Protein AF-0000000074028049 (afdb_homodimer)

Structure (mmCIF, N/CA/C/O backbone):
data_AF-0000000074028049-model_v1
#
loop_
_entity.id
_entity.type
_entity.pdbx_description
1 polymer 'DUF6429 domain-containing protein'
#
loop_
_atom_site.group_PDB
_atom_site.id
_atom_site.type_symbol
_atom_site.label_atom_id
_atom_site.label_alt_id
_atom_site.label_comp_id
_atom_site.label_asym_id
_atom_site.label_entity_id
_atom_site.label_seq_id
_atom_site.pdbx_PDB_ins_code
_atom_site.Cartn_x
_atom_site.Cartn_y
_atom_site.Cartn_z
_atom_site.occupancy
_atom_site.B_iso_or_equiv
_atom_site.auth_seq_id
_atom_site.auth_comp_id
_atom_site.auth_asym_id
_atom_site.auth_atom_id
_atom_site.pdbx_PDB_model_num
ATOM 1 N N . MET A 1 1 ? 22.219 2.844 -6.789 1 58.31 1 MET A N 1
ATOM 2 C CA . MET A 1 1 ? 21.125 2.062 -7.352 1 58.31 1 MET A CA 1
ATOM 3 C C . MET A 1 1 ? 20.016 2.977 -7.871 1 58.31 1 MET A C 1
ATOM 5 O O . MET A 1 1 ? 19.734 4.016 -7.273 1 58.31 1 MET A O 1
ATOM 9 N N . ASP A 1 2 ? 19.578 2.832 -9.086 1 85.81 2 ASP A N 1
ATOM 10 C CA . ASP A 1 2 ? 18.672 3.764 -9.758 1 85.81 2 ASP A CA 1
ATOM 11 C C . ASP A 1 2 ? 17.328 3.83 -9.047 1 85.81 2 ASP A C 1
ATOM 13 O O . ASP A 1 2 ? 16.766 2.799 -8.664 1 85.81 2 ASP A O 1
ATOM 17 N N . LYS A 1 3 ? 17.031 4.887 -8.68 1 93.94 3 LYS A N 1
ATOM 18 C CA . LYS A 1 3 ? 15.766 5.102 -7.973 1 93.94 3 LYS A CA 1
ATOM 19 C C . LYS A 1 3 ? 14.578 4.637 -8.805 1 93.94 3 LYS A C 1
ATOM 21 O O . LYS A 1 3 ? 14.617 4.691 -10.039 1 93.94 3 LYS A O 1
ATOM 26 N N . THR A 1 4 ? 13.578 4.074 -8.172 1 97.94 4 THR A N 1
ATOM 27 C CA . THR A 1 4 ? 12.359 3.619 -8.82 1 97.94 4 THR A CA 1
ATOM 28 C C . THR A 1 4 ? 11.414 4.785 -9.07 1 97.94 4 THR A C 1
ATOM 30 O O . THR A 1 4 ? 11.18 5.609 -8.18 1 97.94 4 THR A O 1
ATOM 33 N N . ASN A 1 5 ? 10.906 4.906 -10.266 1 97.19 5 ASN A N 1
ATOM 34 C CA . ASN A 1 5 ? 9.953 5.984 -10.492 1 97.19 5 ASN A CA 1
ATOM 35 C C . ASN A 1 5 ? 8.641 5.73 -9.766 1 97.19 5 ASN A C 1
ATOM 37 O O . ASN A 1 5 ? 8.289 4.586 -9.477 1 97.19 5 ASN A O 1
ATOM 41 N N . PRO A 1 6 ? 7.855 6.75 -9.57 1 97.12 6 PRO A N 1
ATOM 42 C CA . PRO A 1 6 ? 6.672 6.648 -8.711 1 97.12 6 PRO A CA 1
ATOM 43 C C . PRO A 1 6 ? 5.605 5.719 -9.281 1 97.12 6 PRO A C 1
ATOM 45 O O . PRO A 1 6 ? 4.969 4.965 -8.539 1 97.12 6 PRO A O 1
ATOM 48 N N . GLU A 1 7 ? 5.406 5.781 -10.594 1 95.56 7 GLU A N 1
ATOM 49 C CA . GLU A 1 7 ? 4.387 4.926 -11.195 1 95.56 7 GLU A CA 1
ATOM 50 C C . GLU A 1 7 ? 4.703 3.449 -10.969 1 95.56 7 GLU A C 1
ATOM 52 O O . GLU A 1 7 ? 3.832 2.676 -10.578 1 95.56 7 GLU A O 1
ATOM 57 N N . LYS A 1 8 ? 5.852 3.123 -11.281 1 96.81 8 LYS A N 1
ATOM 58 C CA . LYS A 1 8 ? 6.301 1.751 -11.062 1 96.81 8 LYS A CA 1
ATOM 59 C C . LYS A 1 8 ? 6.273 1.394 -9.578 1 96.81 8 LYS A C 1
ATOM 61 O O . LYS A 1 8 ? 5.879 0.286 -9.211 1 96.81 8 LYS A O 1
ATOM 66 N N . ALA A 1 9 ? 6.684 2.314 -8.75 1 97.69 9 ALA A N 1
ATOM 67 C CA . ALA A 1 9 ? 6.711 2.076 -7.309 1 97.69 9 ALA A CA 1
ATOM 68 C C . ALA A 1 9 ? 5.312 1.78 -6.777 1 97.69 9 ALA A C 1
ATOM 70 O O . ALA A 1 9 ? 5.133 0.889 -5.941 1 97.69 9 ALA A O 1
ATOM 71 N N . ILE A 1 10 ? 4.359 2.504 -7.25 1 96.88 10 ILE A N 1
ATOM 72 C CA . ILE A 1 10 ? 2.992 2.322 -6.77 1 96.88 10 ILE A CA 1
ATOM 73 C C . ILE A 1 10 ? 2.537 0.89 -7.039 1 96.88 10 ILE A C 1
ATOM 75 O O . ILE A 1 10 ? 1.981 0.232 -6.156 1 96.88 10 ILE A O 1
ATOM 79 N N . LYS A 1 11 ? 2.824 0.387 -8.211 1 97 11 LYS A N 1
ATOM 80 C CA . LYS A 1 11 ? 2.445 -0.979 -8.555 1 97 11 LYS A CA 1
ATOM 81 C C . LYS A 1 11 ? 3.205 -1.994 -7.711 1 97 11 LYS A C 1
ATOM 83 O O . LYS A 1 11 ? 2.611 -2.924 -7.16 1 97 11 LYS A O 1
ATOM 88 N N . GLU A 1 12 ? 4.477 -1.774 -7.562 1 97.94 12 GLU A N 1
ATOM 89 C CA . GLU A 1 12 ? 5.32 -2.705 -6.82 1 97.94 12 GLU A CA 1
ATOM 90 C C . GLU A 1 12 ? 4.953 -2.717 -5.34 1 97.94 12 GLU A C 1
ATOM 92 O O . GLU A 1 12 ? 4.844 -3.783 -4.73 1 97.94 12 GLU A O 1
ATOM 97 N N . LEU A 1 13 ? 4.75 -1.56 -4.773 1 97.38 13 LEU A N 1
ATOM 98 C CA . LEU A 1 13 ? 4.391 -1.475 -3.361 1 97.38 13 LEU A CA 1
ATOM 99 C C . LEU A 1 13 ? 3.012 -2.074 -3.113 1 97.38 13 LEU A C 1
ATOM 101 O O . LEU A 1 13 ? 2.766 -2.66 -2.057 1 97.38 13 LEU A O 1
ATOM 105 N N . THR A 1 14 ? 2.109 -1.881 -4.074 1 96.62 14 THR A N 1
ATOM 106 C CA . THR A 1 14 ? 0.764 -2.426 -3.936 1 96.62 14 THR A CA 1
ATOM 107 C C . THR A 1 14 ? 0.806 -3.945 -3.799 1 96.62 14 THR A C 1
ATOM 109 O O . THR A 1 14 ? 0.271 -4.504 -2.838 1 96.62 14 THR A O 1
ATOM 112 N N . ILE A 1 15 ? 1.471 -4.629 -4.711 1 97.5 15 ILE A N 1
ATOM 113 C CA . ILE A 1 15 ? 1.474 -6.086 -4.637 1 97.5 15 ILE A CA 1
ATOM 114 C C . ILE A 1 15 ? 2.303 -6.539 -3.436 1 97.5 15 ILE A C 1
ATOM 116 O O . ILE A 1 15 ? 1.98 -7.543 -2.795 1 97.5 15 ILE A O 1
ATOM 120 N N . LEU A 1 16 ? 3.316 -5.785 -3.111 1 97.75 16 LEU A N 1
ATOM 121 C CA . LEU A 1 16 ? 4.125 -6.113 -1.942 1 97.75 16 LEU A CA 1
ATOM 122 C C . LEU A 1 16 ? 3.293 -6.031 -0.667 1 97.75 16 LEU A C 1
ATOM 124 O O . LEU A 1 16 ? 3.367 -6.922 0.184 1 97.75 16 LEU A O 1
ATOM 128 N N . LEU A 1 17 ? 2.566 -4.984 -0.541 1 95.88 17 LEU A N 1
ATOM 129 C CA . LEU A 1 17 ? 1.699 -4.82 0.62 1 95.88 17 LEU A CA 1
ATOM 130 C C . LEU A 1 17 ? 0.633 -5.91 0.661 1 95.88 17 LEU A C 1
ATOM 132 O O . LEU A 1 17 ? 0.322 -6.441 1.729 1 95.88 17 LEU A O 1
ATOM 136 N N . MET A 1 18 ? 0.062 -6.254 -0.44 1 95.62 18 MET A N 1
ATOM 137 C CA . MET A 1 18 ? -0.896 -7.355 -0.511 1 95.62 18 MET A CA 1
ATOM 138 C C . MET A 1 18 ? -0.269 -8.656 -0.019 1 95.62 18 MET A C 1
ATOM 140 O O . MET A 1 18 ? -0.891 -9.398 0.739 1 95.62 18 MET A O 1
ATOM 144 N N . TYR A 1 19 ? 0.92 -8.852 -0.448 1 97.25 19 TYR A N 1
ATOM 145 C CA . TYR A 1 19 ? 1.646 -10.047 -0.034 1 97.25 19 TYR A CA 1
ATOM 146 C C . TYR A 1 19 ? 1.846 -10.07 1.477 1 97.25 19 TYR A C 1
ATOM 148 O O . TYR A 1 19 ? 1.563 -11.078 2.133 1 97.25 19 TYR A O 1
ATOM 156 N N . LEU A 1 20 ? 2.291 -9.008 2.041 1 96.44 20 LEU A N 1
ATOM 157 C CA . LEU A 1 20 ? 2.648 -8.922 3.453 1 96.44 20 LEU A CA 1
ATOM 158 C C . LEU A 1 20 ? 1.409 -9.031 4.332 1 96.44 20 LEU A C 1
ATOM 160 O O . LEU A 1 20 ? 1.496 -9.469 5.484 1 96.44 20 LEU A O 1
ATOM 164 N N . THR A 1 21 ? 0.245 -8.648 3.824 1 94.75 21 THR A N 1
ATOM 165 C CA . THR A 1 21 ? -0.968 -8.633 4.633 1 94.75 21 THR A CA 1
ATOM 166 C C . THR A 1 21 ? -1.93 -9.734 4.199 1 94.75 21 THR A C 1
ATOM 168 O O . THR A 1 21 ? -3.084 -9.766 4.629 1 94.75 21 THR A O 1
ATOM 171 N N . ARG A 1 22 ? -1.497 -10.594 3.408 1 94 22 ARG A N 1
ATOM 172 C CA . ARG A 1 22 ? -2.357 -11.625 2.836 1 94 22 ARG A CA 1
ATOM 173 C C . ARG A 1 22 ? -2.873 -12.57 3.918 1 94 22 ARG A C 1
ATOM 175 O O . ARG A 1 22 ? -2.26 -12.703 4.98 1 94 22 ARG A O 1
ATOM 182 N N . PHE A 1 23 ? -3.992 -13.195 3.596 1 92.25 23 PHE A N 1
ATOM 183 C CA . PHE A 1 23 ? -4.578 -14.227 4.441 1 92.25 23 PHE A CA 1
ATOM 184 C C . PHE A 1 23 ? -4.973 -15.445 3.615 1 92.25 23 PHE A C 1
ATOM 186 O O . PHE A 1 23 ? -5.074 -15.359 2.389 1 92.25 23 PHE A O 1
ATOM 193 N N . ASN A 1 24 ? -5.086 -16.578 4.234 1 93 24 ASN A N 1
ATOM 194 C CA . ASN A 1 24 ? -5.426 -17.812 3.527 1 93 24 ASN A CA 1
ATOM 195 C C . ASN A 1 24 ? -6.926 -18.094 3.578 1 93 24 ASN A C 1
ATOM 197 O O . ASN A 1 24 ? -7.57 -17.859 4.605 1 93 24 ASN A O 1
ATOM 201 N N . GLU A 1 25 ? -7.414 -18.344 2.443 1 90.56 25 GLU A N 1
ATOM 202 C CA . GLU A 1 25 ? -8.805 -18.781 2.393 1 90.56 25 GLU A CA 1
ATOM 203 C C . GLU A 1 25 ? -8.93 -20.141 1.707 1 90.56 25 GLU A C 1
ATOM 205 O O . GLU A 1 25 ? -8.383 -20.344 0.62 1 90.56 25 GLU A O 1
ATOM 210 N N . GLY A 1 26 ? -9.469 -21.031 2.398 1 86.44 26 GLY A N 1
ATOM 211 C CA . GLY A 1 26 ? -9.688 -22.359 1.84 1 86.44 26 GLY A CA 1
ATOM 212 C C . GLY A 1 26 ? -10.891 -22.422 0.914 1 86.44 26 GLY A C 1
ATOM 213 O O . GLY A 1 26 ? -11.883 -21.734 1.13 1 86.44 26 GLY A O 1
ATOM 214 N N . ASP A 1 27 ? -10.641 -23.203 -0.103 1 76.12 27 ASP A N 1
ATOM 215 C CA . ASP A 1 27 ? -11.836 -23.453 -0.911 1 76.12 27 ASP A CA 1
ATOM 216 C C . ASP A 1 27 ? -12.492 -24.766 -0.523 1 76.12 27 ASP A C 1
ATOM 218 O O . ASP A 1 27 ? -12.117 -25.391 0.47 1 76.12 27 ASP A O 1
ATOM 222 N N . ARG A 1 28 ? -13.648 -25.016 -1.091 1 79.81 28 ARG A N 1
ATOM 223 C CA . ARG A 1 28 ? -14.469 -26.172 -0.761 1 79.81 28 ARG A CA 1
ATOM 224 C C . ARG A 1 28 ? -13.703 -27.469 -1.014 1 79.81 28 ARG A C 1
ATOM 226 O O . ARG A 1 28 ? -14.086 -28.531 -0.507 1 79.81 28 ARG A O 1
ATOM 233 N N . PHE A 1 29 ? -12.641 -27.438 -1.828 1 87.12 29 PHE A N 1
ATOM 234 C CA . PHE A 1 29 ? -11.898 -28.625 -2.197 1 87.12 29 PHE A CA 1
ATOM 235 C C . PHE A 1 29 ? -10.625 -28.75 -1.366 1 87.12 29 PHE A C 1
ATOM 237 O O . PHE A 1 29 ? -9.789 -29.609 -1.627 1 87.12 29 PHE A O 1
ATOM 244 N N . GLY A 1 30 ? -10.445 -27.828 -0.381 1 84.5 30 GLY A N 1
ATOM 245 C CA . GLY A 1 30 ? -9.297 -27.906 0.508 1 84.5 30 GLY A CA 1
ATOM 246 C C . GLY A 1 30 ? -8.086 -27.156 -0.009 1 84.5 30 GLY A C 1
ATOM 247 O O . GLY A 1 30 ? -6.988 -27.281 0.536 1 84.5 30 GLY A O 1
ATOM 248 N N . LEU A 1 31 ? -8.344 -26.562 -1.197 1 86 31 LEU A N 1
ATOM 249 C CA . LEU A 1 31 ? -7.246 -25.75 -1.708 1 86 31 LEU A CA 1
ATOM 250 C C . LEU A 1 31 ? -7.203 -24.406 -1.003 1 86 31 LEU A C 1
ATOM 252 O O . LEU A 1 31 ? -8.242 -23.797 -0.729 1 86 31 LEU A O 1
ATOM 256 N N . SER A 1 32 ? -5.945 -24.047 -0.551 1 91.06 32 SER A N 1
ATOM 257 C CA . SER A 1 32 ? -5.766 -22.766 0.119 1 91.06 32 SER A CA 1
ATOM 258 C C . SER A 1 32 ? -5.258 -21.703 -0.849 1 91.06 32 SER A C 1
ATOM 260 O O . SER A 1 32 ? -4.312 -21.938 -1.6 1 91.06 32 SER A O 1
ATOM 262 N N . LEU A 1 33 ? -5.926 -20.609 -0.951 1 93.44 33 LEU A N 1
ATOM 263 C CA . LEU A 1 33 ? -5.543 -19.484 -1.793 1 93.44 33 LEU A CA 1
ATOM 264 C C . LEU A 1 33 ? -4.977 -18.344 -0.951 1 93.44 33 LEU A C 1
ATOM 266 O O . LEU A 1 33 ? -5.434 -18.109 0.17 1 93.44 33 LEU A O 1
ATOM 270 N N . ASP A 1 34 ? -3.943 -17.656 -1.486 1 95.56 34 ASP A N 1
ATOM 271 C CA . ASP A 1 34 ? -3.451 -16.422 -0.891 1 95.56 34 ASP A CA 1
ATOM 272 C C . ASP A 1 34 ? -4.328 -15.234 -1.284 1 95.56 34 ASP A C 1
ATOM 274 O O . ASP A 1 34 ? -4.344 -14.828 -2.447 1 95.56 34 ASP A O 1
ATOM 278 N N . MET A 1 35 ? -5.02 -14.727 -0.24 1 93.44 35 MET A N 1
ATOM 279 C CA . MET A 1 35 ? -5.969 -13.648 -0.491 1 93.44 35 MET A CA 1
ATOM 280 C C . MET A 1 35 ? -5.465 -12.336 0.093 1 93.44 35 MET A C 1
ATOM 282 O O . MET A 1 35 ? -4.676 -12.328 1.042 1 93.44 35 MET A O 1
ATOM 286 N N . ALA A 1 36 ? -5.855 -11.266 -0.496 1 92.75 36 ALA A N 1
ATOM 287 C CA . ALA A 1 36 ? -5.609 -9.922 0.024 1 92.75 36 ALA A CA 1
ATOM 288 C C . ALA A 1 36 ? -6.824 -9.023 -0.175 1 92.75 36 ALA A C 1
ATOM 290 O O . ALA A 1 36 ? -7.625 -9.242 -1.088 1 92.75 36 ALA A O 1
ATOM 291 N N . TRP A 1 37 ? -7.07 -8.086 0.642 1 86 37 TRP A N 1
ATOM 292 C CA . TRP A 1 37 ? -8.148 -7.121 0.495 1 86 37 TRP A CA 1
ATOM 293 C C . TRP A 1 37 ? -7.879 -6.172 -0.67 1 86 37 TRP A C 1
ATOM 295 O O . TRP A 1 37 ? -6.723 -5.867 -0.974 1 86 37 TRP A O 1
ATOM 305 N N . LYS A 1 38 ? -9.156 -5.836 -1.329 1 82.5 38 LYS A N 1
ATOM 306 C CA . LYS A 1 38 ? -9.086 -4.789 -2.346 1 82.5 38 LYS A CA 1
ATOM 307 C C . LYS A 1 38 ? -9.109 -3.402 -1.708 1 82.5 38 LYS A C 1
ATOM 309 O O . LYS A 1 38 ? -10.07 -3.047 -1.02 1 82.5 38 LYS A O 1
ATOM 314 N N . GLY A 1 39 ? -8.023 -2.752 -1.217 1 75.25 39 GLY A N 1
ATOM 315 C CA . GLY A 1 39 ? -7.953 -1.415 -0.648 1 75.25 39 GLY A CA 1
ATOM 316 C C . GLY A 1 39 ? -7.031 -0.488 -1.415 1 75.25 39 GLY A C 1
ATOM 317 O O . GLY A 1 39 ? -6.691 0.596 -0.934 1 75.25 39 GLY A O 1
ATOM 318 N N . TYR A 1 40 ? -6.848 -0.827 -2.684 1 80.38 40 TYR A N 1
ATOM 319 C CA . TYR A 1 40 ? -5.832 -0.079 -3.42 1 80.38 40 TYR A CA 1
ATOM 320 C C . TYR A 1 40 ? -6.434 0.593 -4.648 1 80.38 40 TYR A C 1
ATOM 322 O O . TYR A 1 40 ? -7.645 0.513 -4.879 1 80.38 40 TYR A O 1
ATOM 330 N N . ASP A 1 41 ? -5.629 1.303 -5.297 1 81.75 41 ASP A N 1
ATOM 331 C CA . ASP A 1 41 ? -6.016 1.975 -6.535 1 81.75 41 ASP A CA 1
ATOM 332 C C . ASP A 1 41 ? -6.551 0.976 -7.559 1 81.75 41 ASP A C 1
ATOM 334 O O . ASP A 1 41 ? -5.902 -0.034 -7.844 1 81.75 41 ASP A O 1
ATOM 338 N N . PHE A 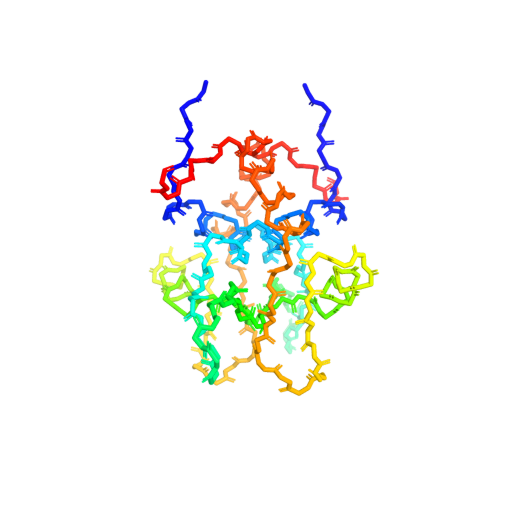1 42 ? -7.746 1.315 -8.078 1 84.38 42 PHE A N 1
ATOM 339 C CA . PHE A 1 42 ? -8.43 0.4 -8.992 1 84.38 42 PHE A CA 1
ATOM 340 C C . PHE A 1 42 ? -7.621 0.211 -10.273 1 84.38 42 PHE A C 1
ATOM 342 O O . PHE A 1 42 ? -7.582 -0.888 -10.828 1 84.38 42 PHE A O 1
ATOM 349 N N . ASP A 1 43 ? -7.008 1.246 -10.75 1 90.38 43 ASP A N 1
ATOM 350 C CA . ASP A 1 43 ? -6.207 1.134 -11.969 1 90.38 43 ASP A CA 1
ATOM 351 C C . ASP A 1 43 ? -5.023 0.193 -11.758 1 90.38 43 ASP A C 1
ATOM 353 O O . ASP A 1 43 ? -4.668 -0.574 -12.656 1 90.38 43 ASP A O 1
ATOM 357 N N . ILE A 1 44 ? -4.473 0.217 -10.617 1 93.31 44 ILE A N 1
ATOM 358 C CA . ILE A 1 44 ? -3.336 -0.64 -10.305 1 93.31 44 ILE A CA 1
ATOM 359 C C . ILE A 1 44 ? -3.801 -2.09 -10.18 1 93.31 44 ILE A C 1
ATOM 361 O O . ILE A 1 44 ? -3.146 -3.002 -10.695 1 93.31 44 ILE A O 1
ATOM 365 N N . ILE A 1 45 ? -4.926 -2.33 -9.547 1 92.25 45 ILE A N 1
ATOM 366 C CA . ILE A 1 45 ? -5.484 -3.67 -9.391 1 92.25 45 ILE A CA 1
ATOM 367 C C . ILE A 1 45 ? -5.777 -4.27 -10.766 1 92.25 45 ILE A C 1
ATOM 369 O O . ILE A 1 45 ? -5.461 -5.434 -11.023 1 92.25 45 ILE A O 1
ATOM 373 N N . ASN A 1 46 ? -6.352 -3.416 -11.641 1 94.62 46 ASN A N 1
ATOM 374 C CA . ASN A 1 46 ? -6.621 -3.855 -13.008 1 94.62 46 ASN A CA 1
ATOM 375 C C . ASN A 1 46 ? -5.34 -4.254 -13.734 1 94.62 46 ASN A C 1
ATOM 377 O O . ASN A 1 46 ? -5.312 -5.254 -14.453 1 94.62 46 ASN A O 1
ATOM 381 N N . GLU A 1 47 ? -4.387 -3.482 -13.539 1 96.62 47 GLU A N 1
ATOM 382 C CA . GLU A 1 47 ? -3.111 -3.764 -14.195 1 96.62 47 GLU A CA 1
ATOM 383 C C . GLU A 1 47 ? -2.502 -5.062 -13.68 1 96.62 47 GLU A C 1
ATOM 385 O O . GLU A 1 47 ? -2.039 -5.895 -14.461 1 96.62 47 GLU A O 1
ATOM 390 N N . LEU A 1 48 ? -2.541 -5.285 -12.383 1 97.31 48 LEU A N 1
ATOM 391 C CA . LEU A 1 48 ? -2.014 -6.504 -11.781 1 97.31 48 LEU A CA 1
ATOM 392 C C . LEU A 1 48 ? -2.787 -7.727 -12.25 1 97.31 48 LEU A C 1
ATOM 394 O O . LEU A 1 48 ? -2.203 -8.789 -12.477 1 97.31 48 LEU A O 1
ATOM 398 N N . ASP A 1 49 ? -4.07 -7.512 -12.344 1 97.31 49 ASP A N 1
ATOM 399 C CA . ASP A 1 49 ? -4.926 -8.586 -12.844 1 97.31 49 ASP A CA 1
ATOM 400 C C . ASP 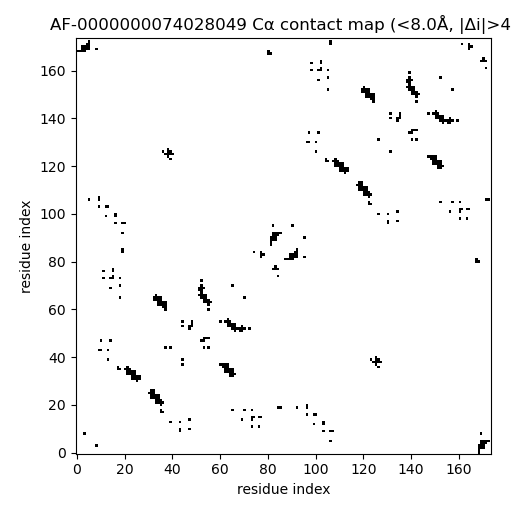A 1 49 ? -4.605 -8.922 -14.297 1 97.31 49 ASP A C 1
ATOM 402 O O . ASP A 1 49 ? -4.426 -10.086 -14.648 1 97.31 49 ASP A O 1
ATOM 406 N N . LYS A 1 50 ? -4.492 -7.883 -15.102 1 97.44 50 LYS A N 1
ATOM 407 C CA . LYS A 1 50 ? -4.164 -8.039 -16.516 1 97.44 50 LYS A CA 1
ATOM 408 C C . LYS A 1 50 ? -2.826 -8.758 -16.688 1 97.44 50 LYS A C 1
ATOM 410 O O . LYS A 1 50 ? -2.656 -9.547 -17.625 1 97.44 50 LYS A O 1
ATOM 415 N N . GLU A 1 51 ? -1.913 -8.57 -15.797 1 98.25 51 GLU A N 1
ATOM 416 C CA . GLU A 1 51 ? -0.571 -9.141 -15.883 1 98.25 51 GLU A CA 1
ATOM 417 C C . GLU A 1 51 ? -0.499 -10.492 -15.18 1 98.25 51 GLU A C 1
ATOM 419 O O . GLU A 1 51 ? 0.578 -11.086 -15.07 1 98.25 51 GLU A O 1
ATOM 424 N N . ASP A 1 52 ? -1.6 -10.906 -14.625 1 98 52 ASP A N 1
ATOM 425 C CA . ASP A 1 52 ? -1.785 -12.234 -14.055 1 98 52 ASP A CA 1
ATOM 426 C C . ASP A 1 52 ? -1.063 -12.367 -12.719 1 98 52 ASP A C 1
ATOM 428 O O . ASP A 1 52 ? -0.6 -13.453 -12.359 1 98 52 ASP A O 1
ATOM 432 N N . TYR A 1 53 ? -0.855 -11.266 -12.055 1 98.5 53 TYR A N 1
ATOM 433 C CA . TYR A 1 53 ? -0.254 -11.305 -10.727 1 98.5 53 TYR A CA 1
ATOM 434 C C . TYR A 1 53 ? -1.317 -11.5 -9.648 1 98.5 53 TYR A C 1
ATOM 436 O O . TYR A 1 53 ? -1.012 -11.938 -8.531 1 98.5 53 TYR A O 1
ATOM 444 N N . ILE A 1 54 ? -2.553 -11.156 -9.977 1 97.88 54 ILE A N 1
ATOM 445 C CA . ILE A 1 54 ? -3.689 -11.398 -9.094 1 97.88 54 ILE A CA 1
ATOM 446 C C . ILE A 1 54 ? -4.898 -11.836 -9.914 1 97.88 54 ILE A C 1
ATOM 448 O O . ILE A 1 54 ? -4.887 -11.758 -11.141 1 97.88 54 ILE A O 1
ATOM 452 N N . ARG A 1 55 ? -5.859 -12.336 -9.25 1 96.81 55 ARG A N 1
ATOM 453 C CA . ARG A 1 55 ? -7.195 -12.594 -9.781 1 96.81 55 ARG A CA 1
ATOM 454 C C . ARG A 1 55 ? -8.258 -11.852 -8.969 1 96.81 55 ARG A C 1
ATOM 456 O O . ARG A 1 55 ? -8.531 -12.211 -7.824 1 96.81 55 ARG A O 1
ATOM 463 N N . GLN A 1 56 ? -8.812 -10.828 -9.562 1 93.44 56 GLN A N 1
ATOM 464 C CA . GLN A 1 56 ? -9.688 -9.969 -8.758 1 93.44 56 GLN A CA 1
ATOM 465 C C . GLN A 1 56 ? -11.133 -10.445 -8.828 1 93.44 56 GLN A C 1
ATOM 467 O O . GLN A 1 56 ? -11.953 -10.086 -7.973 1 93.44 56 GLN A O 1
ATOM 472 N N . GLY A 1 57 ? -11.406 -11.391 -9.734 1 90.06 57 GLY A N 1
ATOM 473 C CA . GLY A 1 57 ? -12.789 -11.812 -9.859 1 90.06 57 GLY A CA 1
ATOM 474 C C . GLY A 1 57 ? -13.711 -10.703 -10.336 1 90.06 57 GLY A C 1
ATOM 475 O O . GLY A 1 57 ? -13.43 -10.047 -11.344 1 90.06 57 GLY A O 1
ATOM 476 N N . SER A 1 58 ? -14.797 -10.5 -9.594 1 87.56 58 SER A N 1
ATOM 477 C CA . SER A 1 58 ? -15.734 -9.438 -9.961 1 87.56 58 SER A CA 1
ATOM 478 C C . SER A 1 58 ? -15.312 -8.094 -9.383 1 87.56 58 SER A C 1
ATOM 480 O O . SER A 1 58 ? -14.609 -8.047 -8.367 1 87.56 58 SER A O 1
ATOM 482 N N . HIS A 1 59 ? -15.734 -7.012 -10.023 1 83.5 59 HIS A N 1
ATOM 483 C CA . HIS A 1 59 ? -15.422 -5.672 -9.547 1 83.5 59 HIS A CA 1
ATOM 484 C C . HIS A 1 59 ? -16.031 -5.418 -8.172 1 83.5 59 HIS A C 1
ATOM 486 O O . HIS A 1 59 ? -15.586 -4.531 -7.441 1 83.5 59 HIS A O 1
ATOM 492 N N . ARG A 1 60 ? -16.984 -6.309 -7.785 1 85.88 60 ARG A N 1
ATOM 493 C CA . ARG A 1 60 ? -17.688 -6.105 -6.52 1 85.88 60 ARG A CA 1
ATOM 494 C C . ARG A 1 60 ? -16.984 -6.848 -5.387 1 85.88 60 ARG A C 1
ATOM 496 O O . ARG A 1 60 ? -17.266 -6.613 -4.211 1 85.88 60 ARG A O 1
ATOM 503 N N . SER A 1 61 ? -16.156 -7.719 -5.793 1 86.81 61 SER A N 1
ATOM 504 C CA . SER A 1 61 ? -15.438 -8.477 -4.777 1 86.81 61 SER A CA 1
ATOM 505 C C . SER A 1 61 ? -14.609 -7.559 -3.885 1 86.81 61 SER A C 1
ATOM 507 O O . SER A 1 61 ? -14.078 -6.547 -4.348 1 86.81 61 SER A O 1
ATOM 509 N N . LYS A 1 62 ? -14.477 -7.965 -2.637 1 84 62 LYS A N 1
ATOM 510 C CA . LYS A 1 62 ? -13.727 -7.145 -1.692 1 84 62 LYS A CA 1
ATOM 511 C C . LYS A 1 62 ? -12.281 -7.621 -1.586 1 84 62 LYS A C 1
ATOM 513 O O . LYS A 1 62 ? -11.438 -6.938 -0.997 1 84 62 LYS A O 1
ATOM 518 N N . SER A 1 63 ? -12.023 -8.75 -2.182 1 90.12 63 SER A N 1
ATOM 519 C CA . SER A 1 63 ? -10.695 -9.352 -2.086 1 90.12 63 SER A CA 1
ATOM 520 C C . SER A 1 63 ? -10.211 -9.836 -3.447 1 90.12 63 SER A C 1
ATOM 522 O O . SER A 1 63 ? -10.977 -9.875 -4.41 1 90.12 63 SER A O 1
ATOM 524 N N . VAL A 1 64 ? -8.898 -10.094 -3.449 1 94.56 64 VAL A N 1
ATOM 525 C CA . VAL A 1 64 ? -8.242 -10.648 -4.629 1 94.56 64 VAL A CA 1
ATOM 526 C C . VAL A 1 64 ? -7.414 -11.875 -4.234 1 94.56 64 VAL A C 1
ATOM 528 O O . VAL A 1 64 ? -6.973 -11.984 -3.086 1 94.56 64 VAL A O 1
ATOM 531 N N . ALA A 1 65 ? -7.25 -12.773 -5.188 1 96.06 65 ALA A N 1
ATOM 532 C CA . ALA A 1 65 ? -6.297 -13.867 -5.027 1 96.06 65 ALA A CA 1
ATOM 533 C C . ALA A 1 65 ? -4.938 -13.5 -5.621 1 96.06 65 ALA A C 1
ATOM 535 O O . ALA A 1 65 ? -4.859 -12.992 -6.742 1 96.06 65 ALA A O 1
ATOM 536 N N . ILE A 1 66 ? -3.9 -13.711 -4.895 1 97.56 66 ILE A N 1
ATOM 537 C CA . ILE A 1 66 ? -2.559 -13.516 -5.438 1 97.56 66 ILE A CA 1
ATOM 538 C C . ILE A 1 66 ? -2.094 -14.797 -6.125 1 97.56 66 ILE A C 1
ATOM 540 O O . ILE A 1 66 ? -2.111 -15.875 -5.527 1 97.56 66 ILE A O 1
ATOM 544 N N . THR A 1 67 ? -1.755 -14.68 -7.375 1 98.06 67 THR A N 1
ATOM 545 C CA . THR A 1 67 ? -1.343 -15.852 -8.148 1 98.06 67 THR A CA 1
ATOM 546 C C . THR A 1 67 ? 0.055 -16.297 -7.734 1 98.06 67 THR A C 1
ATOM 548 O O . THR A 1 67 ? 0.74 -15.617 -6.977 1 98.06 67 THR A O 1
ATOM 551 N N . GLU A 1 68 ? 0.478 -17.453 -8.258 1 97.25 68 GLU A N 1
ATOM 552 C CA . GLU A 1 68 ? 1.844 -17.906 -8.039 1 97.25 68 GLU A CA 1
ATOM 553 C C . GLU A 1 68 ? 2.861 -16.906 -8.57 1 97.25 68 GLU A C 1
ATOM 555 O O . GLU A 1 68 ? 3.895 -16.672 -7.938 1 97.25 68 GLU A O 1
ATOM 560 N N . GLU A 1 69 ? 2.564 -16.328 -9.734 1 98.31 69 GLU A N 1
ATOM 561 C CA . GLU A 1 69 ? 3.439 -15.32 -10.328 1 98.31 69 GLU A CA 1
ATOM 562 C C . GLU A 1 69 ? 3.486 -14.062 -9.469 1 98.31 69 GLU A C 1
ATOM 564 O O . GLU A 1 69 ? 4.539 -13.438 -9.328 1 98.31 69 GLU A O 1
ATOM 569 N N . GLY A 1 70 ? 2.383 -13.656 -8.906 1 98.5 70 GLY A N 1
ATOM 570 C CA . GLY A 1 70 ? 2.326 -12.516 -8.008 1 98.5 70 GLY A CA 1
ATOM 571 C C . GLY A 1 70 ? 3.105 -12.734 -6.723 1 98.5 70 GLY A C 1
ATOM 572 O O . GLY A 1 70 ? 3.746 -11.812 -6.215 1 98.5 70 GLY A O 1
ATOM 573 N N . MET A 1 71 ? 3.031 -13.984 -6.277 1 98.06 71 MET A N 1
ATOM 574 C CA . MET A 1 71 ? 3.785 -14.344 -5.082 1 98.06 71 MET A CA 1
ATOM 575 C C . MET A 1 71 ? 5.285 -14.258 -5.336 1 98.06 71 MET A C 1
ATOM 577 O O . MET A 1 71 ? 6.031 -13.734 -4.504 1 98.06 71 MET A O 1
ATOM 581 N N . LYS A 1 72 ? 5.664 -14.766 -6.441 1 98.31 72 LYS A N 1
ATOM 582 C CA . LYS A 1 72 ? 7.074 -14.727 -6.812 1 98.31 72 LYS A CA 1
ATOM 583 C C . LYS A 1 72 ? 7.566 -13.281 -6.938 1 98.31 72 LYS A C 1
ATOM 585 O O . LYS A 1 72 ? 8.625 -12.938 -6.414 1 98.31 72 LYS A O 1
ATOM 590 N N . LEU A 1 73 ? 6.754 -12.484 -7.582 1 98.38 73 LEU A N 1
ATOM 591 C CA . LEU A 1 73 ? 7.105 -11.07 -7.742 1 98.38 73 LEU A CA 1
ATOM 592 C C . LEU A 1 73 ? 7.238 -10.391 -6.387 1 98.38 73 LEU A C 1
ATOM 594 O O . LEU A 1 73 ? 8.203 -9.664 -6.145 1 98.38 73 LEU A O 1
ATOM 598 N N . ALA A 1 74 ? 6.316 -10.625 -5.559 1 98.38 74 ALA A N 1
ATOM 599 C CA . ALA A 1 74 ? 6.32 -9.992 -4.242 1 98.38 74 ALA A CA 1
ATOM 600 C C . ALA A 1 74 ? 7.566 -10.375 -3.451 1 98.38 74 ALA A C 1
ATOM 602 O O . ALA A 1 74 ? 8.172 -9.531 -2.791 1 98.38 74 ALA A O 1
ATOM 603 N N . LYS A 1 75 ? 7.938 -11.617 -3.547 1 98 75 LYS A N 1
ATOM 604 C CA . LYS A 1 75 ? 9.125 -12.078 -2.83 1 98 75 LYS A CA 1
ATOM 605 C C . LYS A 1 75 ? 10.383 -11.422 -3.377 1 98 75 LYS A C 1
ATOM 607 O O . LYS A 1 75 ? 11.297 -11.078 -2.615 1 98 75 LYS A O 1
ATOM 612 N N . GLU A 1 76 ? 10.445 -11.281 -4.652 1 98.31 76 GLU A N 1
ATOM 613 C CA . GLU A 1 76 ? 11.555 -10.547 -5.25 1 98.31 76 GLU A CA 1
ATOM 614 C C . GLU A 1 76 ? 11.586 -9.102 -4.754 1 98.31 76 GLU A C 1
ATOM 616 O O . GLU A 1 76 ? 12.664 -8.547 -4.516 1 98.31 76 GLU A O 1
ATOM 621 N N . LEU A 1 77 ? 10.453 -8.516 -4.613 1 98.38 77 LEU A N 1
ATOM 622 C CA . LEU A 1 77 ? 10.352 -7.121 -4.203 1 98.38 77 LEU A CA 1
ATOM 623 C C . LEU A 1 77 ? 10.734 -6.957 -2.736 1 98.38 77 LEU A C 1
ATOM 625 O O . LEU A 1 77 ? 11.25 -5.91 -2.34 1 98.38 77 LEU A O 1
ATOM 629 N N . LEU A 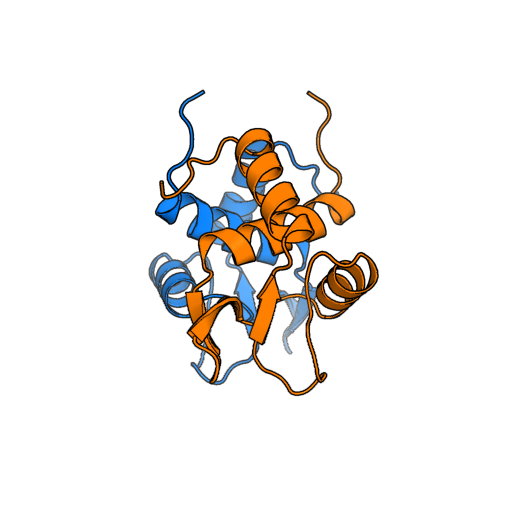1 78 ? 10.469 -8.023 -1.916 1 98.19 78 LEU A N 1
ATOM 630 C CA . LEU A 1 78 ? 10.984 -7.98 -0.549 1 98.19 78 LEU A CA 1
ATOM 631 C C . LEU A 1 78 ? 12.477 -7.688 -0.537 1 98.19 78 LEU A C 1
ATOM 633 O O . LEU A 1 78 ? 12.953 -6.898 0.282 1 98.19 78 LEU A O 1
ATOM 637 N N . HIS A 1 79 ? 13.109 -8.328 -1.448 1 96.81 79 HIS A N 1
ATOM 638 C CA . HIS A 1 79 ? 14.547 -8.133 -1.559 1 96.81 79 HIS A CA 1
ATOM 639 C C . HIS A 1 79 ? 14.883 -6.742 -2.092 1 96.81 79 HIS A C 1
ATOM 641 O O . HIS A 1 79 ? 15.734 -6.047 -1.538 1 96.81 79 HIS A O 1
ATOM 647 N N . LYS A 1 80 ? 14.195 -6.344 -3.094 1 97.12 80 LYS A N 1
ATOM 648 C CA . LYS A 1 80 ? 14.438 -5.043 -3.711 1 97.12 80 LYS A CA 1
ATOM 649 C C . LYS A 1 80 ? 14.289 -3.916 -2.693 1 97.12 80 LYS A C 1
ATOM 651 O O . LYS A 1 80 ? 15.078 -2.969 -2.688 1 97.12 80 LYS A O 1
ATOM 656 N N . TYR A 1 81 ? 13.344 -4.074 -1.798 1 97.56 81 TYR A N 1
ATOM 657 C CA . TYR A 1 81 ? 13.016 -2.99 -0.879 1 97.56 81 TYR A CA 1
ATOM 658 C C . TYR A 1 81 ? 13.562 -3.271 0.514 1 97.56 81 TYR A C 1
ATOM 660 O O . TYR A 1 81 ? 13.234 -2.568 1.472 1 97.56 81 TYR A O 1
ATOM 668 N N . ASN A 1 82 ? 14.32 -4.301 0.637 1 97.5 82 ASN A N 1
ATOM 669 C CA . ASN A 1 82 ? 15.047 -4.633 1.859 1 97.5 82 ASN A CA 1
ATOM 670 C C . ASN A 1 82 ? 14.094 -4.895 3.023 1 97.5 82 ASN A C 1
ATOM 672 O O . ASN A 1 82 ? 14.266 -4.34 4.109 1 97.5 82 ASN A O 1
ATOM 676 N N . ILE A 1 83 ? 13.102 -5.773 2.727 1 98.06 83 ILE A N 1
ATOM 677 C CA . ILE A 1 83 ? 12.109 -6.145 3.727 1 98.06 83 ILE A CA 1
ATOM 678 C C . ILE A 1 83 ? 12.227 -7.633 4.047 1 98.06 83 ILE A C 1
ATOM 680 O O . ILE A 1 83 ? 12.406 -8.453 3.146 1 98.06 83 ILE A O 1
ATOM 684 N N . LEU A 1 84 ? 12.156 -7.973 5.332 1 97.69 84 LEU A N 1
ATOM 685 C CA . LEU A 1 84 ? 12.141 -9.375 5.742 1 97.69 84 LEU A CA 1
ATOM 686 C C . LEU A 1 84 ? 10.82 -10.039 5.367 1 97.69 84 LEU A C 1
ATOM 688 O O . LEU A 1 84 ? 9.781 -9.375 5.324 1 97.69 84 LEU A O 1
ATOM 692 N N . ASP A 1 85 ? 10.922 -11.281 5.129 1 96.69 85 ASP A N 1
ATOM 693 C CA . ASP A 1 85 ? 9.695 -12.062 4.957 1 96.69 85 ASP A CA 1
ATOM 694 C C . ASP A 1 85 ? 9.188 -12.586 6.301 1 96.69 85 ASP A C 1
ATOM 696 O O . ASP A 1 85 ? 9.93 -12.602 7.285 1 96.69 85 ASP A O 1
ATOM 700 N N . TRP A 1 86 ? 7.898 -12.867 6.426 1 93.12 86 TRP A N 1
ATOM 701 C CA . TRP A 1 86 ? 7.375 -13.492 7.633 1 93.12 86 TRP A CA 1
ATOM 702 C C . TRP A 1 86 ? 8.133 -14.781 7.949 1 93.12 86 TRP A C 1
ATOM 704 O O . TRP A 1 86 ? 8.227 -15.18 9.109 1 93.12 86 TRP A O 1
ATOM 714 N N . LYS A 1 87 ? 8.398 -15.648 6.969 1 79.56 87 LYS A N 1
ATOM 715 C CA . LYS A 1 87 ? 9.047 -16.938 7.215 1 79.56 87 LYS A CA 1
ATOM 716 C C . LYS A 1 87 ? 10.516 -16.906 6.793 1 79.56 87 LYS A C 1
ATOM 718 O O . LYS A 1 87 ? 10.906 -16.078 5.961 1 79.56 87 LYS A O 1
ATOM 723 N N . MET B 1 1 ? 22.688 -3.258 5.047 1 58.56 1 MET B N 1
ATOM 724 C CA . MET B 1 1 ? 21.625 -2.447 5.625 1 58.56 1 MET B CA 1
ATOM 725 C C . MET B 1 1 ? 20.531 -3.328 6.23 1 58.56 1 MET B C 1
ATOM 727 O O . MET B 1 1 ? 20.188 -4.371 5.672 1 58.56 1 MET B O 1
ATOM 731 N N . ASP B 1 2 ? 20.172 -3.143 7.465 1 86 2 ASP B N 1
ATOM 732 C CA . ASP B 1 2 ? 19.312 -4.055 8.219 1 86 2 ASP B CA 1
ATOM 733 C C . ASP B 1 2 ? 17.922 -4.117 7.609 1 86 2 ASP B C 1
ATOM 735 O O . ASP B 1 2 ? 17.344 -3.09 7.246 1 86 2 ASP B O 1
ATOM 739 N N . LYS B 1 3 ? 17.578 -5.176 7.27 1 93.88 3 LYS B N 1
ATOM 740 C CA . LYS B 1 3 ? 16.281 -5.391 6.652 1 93.88 3 LYS B CA 1
ATOM 741 C C . LYS B 1 3 ? 15.156 -4.93 7.57 1 93.88 3 LYS B C 1
ATOM 743 O O . LYS B 1 3 ? 15.289 -4.973 8.797 1 93.88 3 LYS B O 1
ATOM 748 N N . THR B 1 4 ? 14.109 -4.371 7.016 1 97.94 4 THR B N 1
ATOM 749 C CA . THR B 1 4 ? 12.938 -3.918 7.758 1 97.94 4 THR B CA 1
ATOM 750 C C . THR B 1 4 ? 12.008 -5.086 8.07 1 97.94 4 THR B C 1
ATOM 752 O O . THR B 1 4 ? 11.719 -5.906 7.199 1 97.94 4 THR B O 1
ATOM 755 N N . ASN B 1 5 ? 11.586 -5.199 9.305 1 97.19 5 ASN B N 1
ATOM 756 C CA . ASN B 1 5 ? 10.648 -6.281 9.594 1 97.19 5 ASN B CA 1
ATOM 757 C C . ASN B 1 5 ? 9.289 -6.027 8.953 1 97.19 5 ASN B C 1
ATOM 759 O O . ASN B 1 5 ? 8.93 -4.883 8.688 1 97.19 5 ASN B O 1
ATOM 763 N N . PRO B 1 6 ? 8.492 -7.051 8.812 1 97.19 6 PRO B N 1
ATOM 764 C CA . PRO B 1 6 ? 7.25 -6.953 8.039 1 97.19 6 PRO B CA 1
ATOM 765 C C . PRO B 1 6 ? 6.227 -6.02 8.68 1 97.19 6 PRO B C 1
ATOM 767 O O . PRO B 1 6 ? 5.543 -5.266 7.98 1 97.19 6 PRO B O 1
ATOM 770 N N . GLU B 1 7 ? 6.121 -6.074 10 1 95.56 7 GLU B N 1
ATOM 771 C CA . GLU B 1 7 ? 5.145 -5.219 10.672 1 95.56 7 GLU B CA 1
ATOM 772 C C . GLU B 1 7 ? 5.449 -3.744 10.43 1 95.56 7 GLU B C 1
ATOM 774 O O . GLU B 1 7 ? 4.551 -2.969 10.086 1 95.56 7 GLU B O 1
ATOM 779 N N . LYS B 1 8 ? 6.613 -3.424 10.656 1 96.81 8 LYS B N 1
ATOM 780 C CA . LYS B 1 8 ? 7.047 -2.053 10.414 1 96.81 8 LYS B CA 1
ATOM 781 C C . LYS B 1 8 ? 6.922 -1.694 8.93 1 96.81 8 LYS B C 1
ATOM 783 O O . LYS B 1 8 ? 6.504 -0.586 8.594 1 96.81 8 LYS B O 1
ATOM 788 N N . ALA B 1 9 ? 7.27 -2.613 8.07 1 97.69 9 ALA B N 1
ATOM 789 C CA . ALA B 1 9 ? 7.195 -2.377 6.633 1 97.69 9 ALA B CA 1
ATOM 790 C C . ALA B 1 9 ? 5.762 -2.084 6.195 1 97.69 9 ALA B C 1
ATOM 792 O O . ALA B 1 9 ? 5.527 -1.194 5.375 1 97.69 9 ALA B O 1
ATOM 793 N N . ILE B 1 10 ? 4.852 -2.816 6.73 1 96.94 10 ILE B N 1
ATOM 794 C CA . ILE B 1 10 ? 3.455 -2.637 6.348 1 96.94 10 ILE B CA 1
ATOM 795 C C . ILE B 1 10 ? 3.018 -1.204 6.648 1 96.94 10 ILE B C 1
ATOM 797 O O . ILE B 1 10 ? 2.4 -0.547 5.809 1 96.94 10 ILE B O 1
ATOM 801 N N . LYS B 1 11 ? 3.3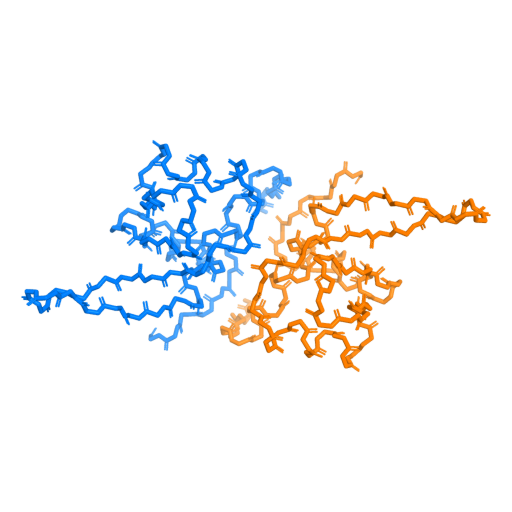85 -0.704 7.805 1 97.06 11 LYS B N 1
ATOM 802 C CA . LYS B 1 11 ? 3.029 0.662 8.18 1 97.06 11 LYS B CA 1
ATOM 803 C C . LYS B 1 11 ? 3.727 1.679 7.281 1 97.06 11 LYS B C 1
ATOM 805 O O . LYS B 1 11 ? 3.092 2.609 6.781 1 97.06 11 LYS B O 1
ATOM 810 N N . GLU B 1 12 ? 4.977 1.477 7.043 1 97.94 12 GLU B N 1
ATOM 811 C CA . GLU B 1 12 ? 5.762 2.408 6.242 1 97.94 12 GLU B CA 1
ATOM 812 C C . GLU B 1 12 ? 5.293 2.42 4.789 1 97.94 12 GLU B C 1
ATOM 814 O O . GLU B 1 12 ? 5.141 3.484 4.191 1 97.94 12 GLU B O 1
ATOM 819 N N . LEU B 1 13 ? 5.047 1.252 4.238 1 97.44 13 LEU B N 1
ATOM 820 C CA . LEU B 1 13 ? 4.59 1.165 2.855 1 97.44 13 LEU B CA 1
ATOM 821 C C . LEU B 1 13 ? 3.195 1.761 2.705 1 97.44 13 LEU B C 1
ATOM 823 O O . LEU B 1 13 ? 2.875 2.344 1.666 1 97.44 13 LEU B O 1
ATOM 827 N N . THR B 1 14 ? 2.373 1.566 3.723 1 96.62 14 THR B N 1
ATOM 828 C CA . THR B 1 14 ? 1.019 2.105 3.68 1 96.62 14 THR B CA 1
ATOM 829 C C . THR B 1 14 ? 1.046 3.627 3.543 1 96.62 14 THR B C 1
ATOM 831 O O . THR B 1 14 ? 0.442 4.184 2.625 1 96.62 14 THR B O 1
ATOM 834 N N . ILE B 1 15 ? 1.77 4.32 4.414 1 97.56 15 ILE B N 1
ATOM 835 C CA . ILE B 1 15 ? 1.762 5.777 4.344 1 97.56 15 ILE B CA 1
ATOM 836 C C . ILE B 1 15 ? 2.504 6.234 3.09 1 97.56 15 ILE B C 1
ATOM 838 O O . ILE B 1 15 ? 2.135 7.238 2.475 1 97.56 15 ILE B O 1
ATOM 842 N N . LEU B 1 16 ? 3.492 5.477 2.684 1 97.75 16 LEU B N 1
ATOM 843 C CA . LEU B 1 16 ? 4.219 5.805 1.463 1 97.75 16 LEU B CA 1
ATOM 844 C C . LEU B 1 16 ? 3.303 5.723 0.247 1 97.75 16 LEU B C 1
ATOM 846 O O . LEU B 1 16 ? 3.316 6.613 -0.607 1 97.75 16 LEU B O 1
ATOM 850 N N . LEU B 1 17 ? 2.576 4.676 0.165 1 95.94 17 LEU B N 1
ATOM 851 C CA . LEU B 1 17 ? 1.632 4.508 -0.934 1 95.94 17 LEU B CA 1
ATOM 852 C C . LEU B 1 17 ? 0.562 5.594 -0.9 1 95.94 17 LEU B C 1
ATOM 854 O O . LEU B 1 17 ? 0.179 6.125 -1.945 1 95.94 17 LEU B O 1
ATOM 858 N N . MET B 1 18 ? 0.074 5.945 0.241 1 95.62 18 MET B N 1
ATOM 859 C CA . MET B 1 18 ? -0.881 7.039 0.38 1 95.62 18 MET B CA 1
ATOM 860 C C . MET B 1 18 ? -0.293 8.344 -0.152 1 95.62 18 MET B C 1
ATOM 862 O O . MET B 1 18 ? -0.968 9.086 -0.865 1 95.62 18 MET B O 1
ATOM 866 N N . TYR B 1 19 ? 0.914 8.547 0.196 1 97.25 19 TYR B N 1
ATOM 867 C CA . TYR B 1 19 ? 1.605 9.75 -0.267 1 97.25 19 TYR B CA 1
ATOM 868 C C . TYR B 1 19 ? 1.701 9.766 -1.787 1 97.25 19 TYR B C 1
ATOM 870 O O . TYR B 1 19 ? 1.374 10.773 -2.422 1 97.25 19 TYR B O 1
ATOM 878 N N . LEU B 1 20 ? 2.107 8.703 -2.385 1 96.44 20 LEU B N 1
ATOM 879 C CA . LEU B 1 20 ? 2.367 8.625 -3.818 1 96.44 20 LEU B CA 1
ATOM 880 C C . LEU B 1 20 ? 1.07 8.727 -4.613 1 96.44 20 LEU B C 1
ATOM 882 O O . LEU B 1 20 ? 1.078 9.156 -5.77 1 96.44 20 LEU B O 1
ATOM 886 N N . THR B 1 21 ? -0.048 8.359 -4.008 1 94.75 21 THR B N 1
ATOM 887 C CA . THR B 1 21 ? -1.312 8.336 -4.734 1 94.75 21 THR B CA 1
ATOM 888 C C . THR B 1 21 ? -2.248 9.43 -4.23 1 94.75 21 THR B C 1
ATOM 890 O O . THR B 1 21 ? -3.428 9.461 -4.59 1 94.75 21 THR B O 1
ATOM 893 N N . ARG B 1 22 ?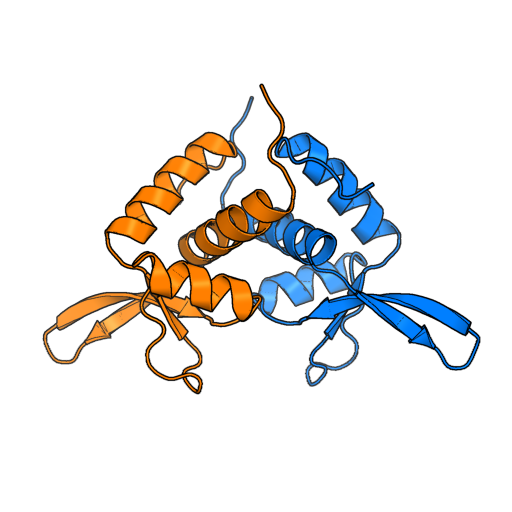 -1.77 10.297 -3.467 1 94 22 ARG B N 1
ATOM 894 C CA . ARG B 1 22 ? -2.594 11.32 -2.836 1 94 22 ARG B CA 1
ATOM 895 C C . ARG B 1 22 ? -3.186 12.266 -3.877 1 94 22 ARG B C 1
ATOM 897 O O . ARG B 1 22 ? -2.646 12.398 -4.977 1 94 22 ARG B O 1
ATOM 904 N N . PHE B 1 23 ? -4.277 12.883 -3.475 1 92.19 23 PHE B N 1
ATOM 905 C CA . PHE B 1 23 ? -4.926 13.914 -4.277 1 92.19 23 PHE B CA 1
ATOM 906 C C . PHE B 1 23 ? -5.273 15.133 -3.424 1 92.19 23 PHE B C 1
ATOM 908 O O . PHE B 1 23 ? -5.301 15.047 -2.195 1 92.19 23 PHE B O 1
ATOM 915 N N . ASN B 1 24 ? -5.418 16.266 -4.035 1 93.06 24 ASN B N 1
ATOM 916 C CA . ASN B 1 24 ? -5.711 17.5 -3.303 1 93.06 24 ASN B CA 1
ATOM 917 C C . ASN B 1 24 ? -7.211 17.766 -3.252 1 93.06 24 ASN B C 1
ATOM 919 O O . ASN B 1 24 ? -7.922 17.547 -4.234 1 93.06 24 ASN B O 1
ATOM 923 N N . GLU B 1 25 ? -7.621 18.016 -2.084 1 90.56 25 GLU B N 1
ATOM 924 C CA . GLU B 1 25 ? -9.008 18.453 -1.935 1 90.56 25 GLU B CA 1
ATOM 925 C C . GLU B 1 25 ? -9.086 19.812 -1.239 1 90.56 25 GLU B C 1
ATOM 927 O O . GLU B 1 25 ? -8.461 20.016 -0.197 1 90.56 25 GLU B O 1
ATOM 932 N N . GLY B 1 26 ? -9.68 20.703 -1.895 1 86.31 26 GLY B N 1
ATOM 933 C CA . GLY B 1 26 ? -9.859 22.031 -1.319 1 86.31 26 GLY B CA 1
ATOM 934 C C . GLY B 1 26 ? -10.992 22.094 -0.312 1 86.31 26 GLY B C 1
ATOM 935 O O . GLY B 1 26 ? -11.992 21.391 -0.454 1 86.31 26 GLY B O 1
ATOM 936 N N . ASP B 1 27 ? -10.68 22.844 0.69 1 75.75 27 ASP B N 1
ATOM 937 C CA . ASP B 1 27 ? -11.812 23.094 1.579 1 75.75 27 ASP B CA 1
ATOM 938 C C . ASP B 1 27 ? -12.5 24.406 1.24 1 75.75 27 ASP B C 1
ATOM 940 O O . ASP B 1 27 ? -12.188 25.031 0.226 1 75.75 27 ASP B O 1
ATOM 944 N N . ARG B 1 28 ? -13.617 24.641 1.887 1 79.12 28 ARG B N 1
ATOM 945 C CA . ARG B 1 28 ? -14.461 25.797 1.62 1 79.12 28 ARG B CA 1
ATOM 946 C C . ARG B 1 28 ? -13.688 27.094 1.815 1 79.12 28 ARG B C 1
ATOM 948 O O . ARG B 1 28 ? -14.094 28.156 1.33 1 79.12 28 ARG B O 1
ATOM 955 N N . PHE B 1 29 ? -12.562 27.078 2.553 1 86.88 29 PHE B N 1
ATOM 956 C CA . PHE B 1 29 ? -11.789 28.266 2.869 1 86.88 29 PHE B CA 1
ATOM 957 C C . PHE B 1 29 ? -10.578 28.391 1.952 1 86.88 29 PHE B C 1
ATOM 959 O O . PHE B 1 29 ? -9.727 29.25 2.152 1 86.88 29 PHE B O 1
ATOM 966 N N . GLY B 1 30 ? -10.469 27.484 0.94 1 84.31 30 GLY B N 1
ATOM 967 C CA . GLY B 1 30 ? -9.391 27.562 -0.027 1 84.31 30 GLY B CA 1
ATOM 968 C C . GLY B 1 30 ? -8.141 26.812 0.407 1 84.31 30 GLY B C 1
ATOM 969 O O . GLY B 1 30 ? -7.086 26.938 -0.216 1 84.31 30 GLY B O 1
ATOM 970 N N . LEU B 1 31 ? -8.32 26.219 1.627 1 85.75 31 LEU B N 1
ATOM 971 C CA . LEU B 1 31 ? -7.188 25.406 2.061 1 85.75 31 LEU B CA 1
ATOM 972 C C . LEU B 1 31 ? -7.184 24.062 1.348 1 85.75 31 LEU B C 1
ATOM 974 O O . LEU B 1 31 ? -8.242 23.469 1.138 1 85.75 31 LEU B O 1
ATOM 978 N N . SER B 1 32 ? -5.961 23.719 0.817 1 90.88 32 SER B N 1
ATOM 979 C CA . SER B 1 32 ? -5.816 22.438 0.134 1 90.88 32 SER B CA 1
ATOM 980 C C . SER B 1 32 ? -5.25 21.375 1.066 1 90.88 32 SER B C 1
ATOM 982 O O . SER B 1 32 ? -4.262 21.609 1.766 1 90.88 32 SER B O 1
ATOM 984 N N . LEU B 1 33 ? -5.906 20.281 1.206 1 93.31 33 LEU B N 1
ATOM 985 C CA . LEU B 1 33 ? -5.465 19.141 2.018 1 93.31 33 LEU B CA 1
ATOM 986 C C . LEU B 1 33 ? -4.957 18.016 1.136 1 93.31 33 LEU B C 1
ATOM 988 O O . LEU B 1 33 ? -5.488 17.781 0.047 1 93.31 33 LEU B O 1
ATOM 992 N N . ASP B 1 34 ? -3.891 17.328 1.599 1 95.5 34 ASP B N 1
ATOM 993 C CA . ASP B 1 34 ? -3.439 16.094 0.969 1 95.5 34 ASP B CA 1
ATOM 994 C C . ASP B 1 34 ? -4.285 14.906 1.422 1 95.5 34 ASP B C 1
ATOM 996 O O . ASP B 1 34 ? -4.223 14.5 2.582 1 95.5 34 ASP B O 1
ATOM 1000 N N . MET B 1 35 ? -5.047 14.406 0.418 1 93.56 35 MET B N 1
ATOM 1001 C CA . MET B 1 35 ? -5.973 13.32 0.732 1 93.56 35 MET B CA 1
ATOM 1002 C C . MET B 1 35 ? -5.508 12.008 0.11 1 93.56 35 MET B C 1
ATOM 1004 O O . MET B 1 35 ? -4.789 12.016 -0.893 1 93.56 35 MET B O 1
ATOM 1008 N N . ALA B 1 36 ? -5.863 10.938 0.733 1 92.69 36 ALA B N 1
ATOM 1009 C CA . ALA B 1 36 ? -5.645 9.602 0.195 1 92.69 36 ALA B CA 1
ATOM 1010 C C . ALA B 1 36 ? -6.84 8.695 0.474 1 92.69 36 ALA B C 1
ATOM 1012 O O . ALA B 1 36 ? -7.578 8.906 1.441 1 92.69 36 ALA B O 1
ATOM 1013 N N . TRP B 1 37 ? -7.137 7.766 -0.361 1 86 37 TRP B N 1
ATOM 1014 C CA . TRP B 1 37 ? -8.203 6.793 -0.145 1 86 37 TRP B CA 1
ATOM 1015 C C . TRP B 1 37 ? -7.844 5.836 0.989 1 86 37 TRP B C 1
ATOM 1017 O O . TRP B 1 37 ? -6.672 5.527 1.2 1 86 37 TRP B O 1
ATOM 1027 N N . LYS B 1 38 ? -9.094 5.535 1.693 1 82.44 38 LYS B N 1
ATOM 1028 C CA . LYS B 1 38 ? -8.961 4.461 2.672 1 82.44 38 LYS B CA 1
ATOM 1029 C C . LYS B 1 38 ? -9.039 3.092 2.002 1 82.44 38 LYS B C 1
ATOM 1031 O O . LYS B 1 38 ? -9.953 2.832 1.21 1 82.44 38 LYS B O 1
ATOM 1036 N N . GLY B 1 39 ? -7.945 2.344 1.684 1 75.5 39 GLY B N 1
ATOM 1037 C CA . GLY B 1 39 ? -7.918 1.011 1.102 1 75.5 39 GLY B CA 1
ATOM 1038 C C . GLY B 1 39 ? -6.926 0.084 1.779 1 75.5 39 GLY B C 1
ATOM 1039 O O . GLY B 1 39 ? -6.652 -1.011 1.282 1 75.5 39 GLY B O 1
ATOM 1040 N N . TYR B 1 40 ? -6.641 0.46 2.979 1 80.69 40 TYR B N 1
ATOM 1041 C CA . TYR B 1 40 ? -5.574 -0.283 3.639 1 80.69 40 TYR B CA 1
ATOM 1042 C C . TYR B 1 40 ? -6.086 -0.961 4.906 1 80.69 40 TYR B C 1
ATOM 1044 O O . TYR B 1 40 ? -7.277 -0.886 5.219 1 80.69 40 TYR B O 1
ATOM 1052 N N . ASP B 1 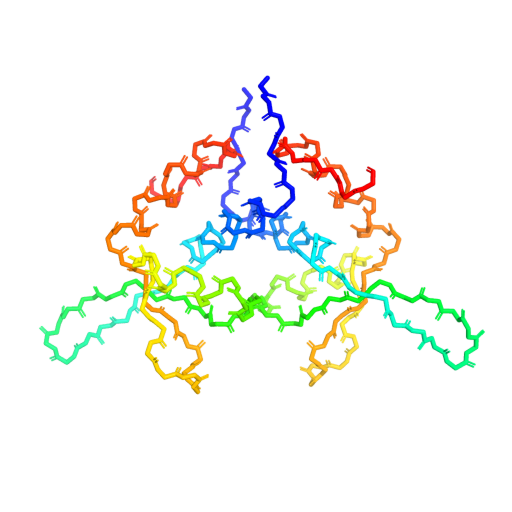41 ? -5.223 -1.668 5.496 1 82.12 41 ASP B N 1
ATOM 1053 C CA . ASP B 1 41 ? -5.52 -2.342 6.758 1 82.12 41 ASP B CA 1
ATOM 1054 C C . ASP B 1 41 ? -5.992 -1.347 7.816 1 82.12 41 ASP B C 1
ATOM 1056 O O . ASP B 1 41 ? -5.336 -0.333 8.055 1 82.12 41 ASP B O 1
ATOM 1060 N N . PHE B 1 42 ? -7.156 -1.683 8.414 1 84.56 42 PHE B N 1
ATOM 1061 C CA . PHE B 1 42 ? -7.777 -0.773 9.367 1 84.56 42 PHE B CA 1
ATOM 1062 C C . PHE B 1 42 ? -6.887 -0.575 10.594 1 84.56 42 PHE B C 1
ATOM 1064 O O . PHE B 1 42 ? -6.809 0.527 11.133 1 84.56 42 PHE B O 1
ATOM 1071 N N . ASP B 1 43 ? -6.242 -1.603 11.039 1 90.44 43 ASP B N 1
ATOM 1072 C CA . ASP B 1 43 ? -5.359 -1.483 12.195 1 90.44 43 ASP B CA 1
ATOM 1073 C C . ASP B 1 43 ? -4.195 -0.539 11.906 1 90.44 43 ASP B C 1
ATOM 1075 O O . ASP B 1 43 ? -3.779 0.229 12.773 1 90.44 43 ASP B O 1
ATOM 1079 N N . ILE B 1 44 ? -3.73 -0.564 10.719 1 93.44 44 ILE B N 1
ATOM 1080 C CA . ILE B 1 44 ? -2.621 0.296 10.328 1 93.44 44 ILE B CA 1
ATOM 1081 C C . ILE B 1 44 ? -3.098 1.744 10.234 1 93.44 44 ILE B C 1
ATOM 1083 O O . ILE B 1 44 ? -2.414 2.66 10.695 1 93.44 44 ILE B O 1
ATOM 1087 N N . ILE B 1 45 ? -4.258 1.982 9.672 1 92.25 45 ILE B N 1
ATOM 1088 C CA . ILE B 1 45 ? -4.828 3.32 9.555 1 92.25 45 ILE B CA 1
ATOM 1089 C C . ILE B 1 45 ? -5.031 3.918 10.945 1 92.25 45 ILE B C 1
ATOM 1091 O O . ILE B 1 45 ? -4.703 5.082 11.188 1 92.25 45 ILE B O 1
ATOM 1095 N N . ASN B 1 46 ? -5.531 3.066 11.867 1 94.62 46 ASN B N 1
ATOM 1096 C CA . ASN B 1 46 ? -5.707 3.506 13.25 1 94.62 46 ASN B CA 1
ATOM 1097 C C . ASN B 1 46 ? -4.379 3.91 13.883 1 94.62 46 ASN B C 1
ATOM 1099 O O . ASN B 1 46 ? -4.309 4.906 14.602 1 94.62 46 ASN B O 1
ATOM 1103 N N . GLU B 1 47 ? -3.453 3.135 13.625 1 96.69 47 GLU B N 1
ATOM 1104 C CA . GLU B 1 47 ? -2.137 3.422 14.188 1 96.69 47 GLU B CA 1
ATOM 1105 C C . GLU B 1 47 ? -1.571 4.727 13.633 1 96.69 47 GLU B C 1
ATOM 1107 O O . GLU B 1 47 ? -1.058 5.555 14.383 1 96.69 47 GLU B O 1
ATOM 1112 N N . LEU B 1 48 ? -1.703 4.953 12.344 1 97.31 48 LEU B N 1
ATOM 1113 C CA . LEU B 1 48 ? -1.226 6.172 11.703 1 97.31 48 LEU B CA 1
ATOM 1114 C C . LEU B 1 48 ? -1.972 7.391 12.234 1 97.31 48 LEU B C 1
ATOM 1116 O O . LEU B 1 48 ? -1.379 8.461 12.406 1 97.31 48 LEU B O 1
ATOM 1120 N N . ASP B 1 49 ? -3.24 7.176 12.43 1 97.25 49 ASP B N 1
ATOM 1121 C CA . ASP B 1 49 ? -4.062 8.25 12.984 1 97.25 49 ASP B CA 1
ATOM 1122 C C . ASP B 1 49 ? -3.641 8.578 14.414 1 97.25 49 ASP B C 1
ATOM 1124 O O . ASP B 1 49 ? -3.439 9.75 14.75 1 97.25 49 ASP B O 1
ATOM 1128 N N . LYS B 1 50 ? -3.469 7.543 15.195 1 97.44 50 LYS B N 1
ATOM 1129 C CA . LYS B 1 50 ? -3.043 7.703 16.594 1 97.44 50 LYS B CA 1
ATOM 1130 C C . LYS B 1 50 ? -1.698 8.422 16.672 1 97.44 50 LYS B C 1
ATOM 1132 O O . LYS B 1 50 ? -1.465 9.211 17.594 1 97.44 50 LYS B O 1
ATOM 1137 N N . GLU B 1 51 ? -0.849 8.227 15.719 1 98.25 51 GLU B N 1
ATOM 1138 C CA . GLU B 1 51 ? 0.494 8.797 15.703 1 98.25 51 GLU B CA 1
ATOM 1139 C C . GLU B 1 51 ? 0.512 10.156 15 1 98.25 51 GLU B C 1
ATOM 1141 O O . GLU B 1 51 ? 1.575 10.75 14.82 1 98.25 51 GLU B O 1
ATOM 1146 N N . ASP B 1 52 ? -0.625 10.578 14.523 1 98 52 ASP B N 1
ATOM 1147 C CA . ASP B 1 52 ? -0.857 11.906 13.961 1 98 52 ASP B CA 1
ATOM 1148 C C . ASP B 1 52 ? -0.225 12.039 12.578 1 98 52 ASP B C 1
ATOM 1150 O O . ASP B 1 52 ? 0.211 13.125 12.195 1 98 52 ASP B O 1
ATOM 1154 N N . TYR B 1 53 ? -0.066 10.93 11.898 1 98.5 53 TYR B N 1
ATOM 1155 C CA . TYR B 1 53 ? 0.444 10.977 10.539 1 98.5 53 TYR B CA 1
ATOM 1156 C C . TYR B 1 53 ? -0.69 11.164 9.539 1 98.5 53 TYR B C 1
ATOM 1158 O O . TYR B 1 53 ? -0.461 11.594 8.398 1 98.5 53 TYR B O 1
ATOM 1166 N N . ILE B 1 54 ? -1.899 10.82 9.945 1 97.88 54 ILE B N 1
ATOM 1167 C CA . ILE B 1 54 ? -3.096 11.047 9.141 1 97.88 54 ILE B CA 1
ATOM 1168 C C . ILE B 1 54 ? -4.246 11.484 10.047 1 97.88 54 ILE B C 1
ATOM 1170 O O . ILE B 1 54 ? -4.145 11.406 11.273 1 97.88 54 ILE B O 1
ATOM 1174 N N . ARG B 1 55 ? -5.25 11.984 9.453 1 96.75 55 ARG B N 1
ATOM 1175 C CA . ARG B 1 55 ? -6.543 12.242 10.078 1 96.75 55 A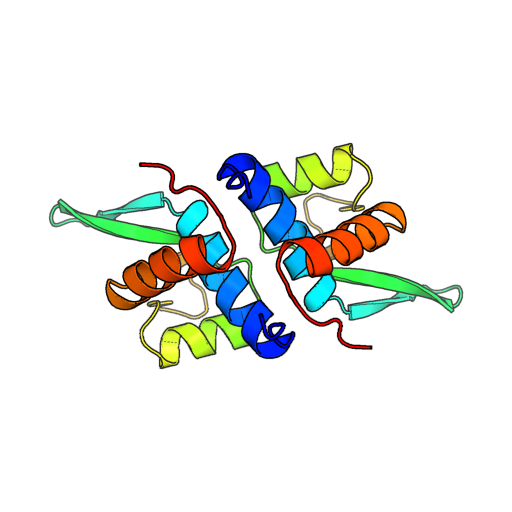RG B CA 1
ATOM 1176 C C . ARG B 1 55 ? -7.66 11.5 9.344 1 96.75 55 ARG B C 1
ATOM 1178 O O . ARG B 1 55 ? -8.016 11.852 8.219 1 96.75 55 ARG B O 1
ATOM 1185 N N . GLN B 1 56 ? -8.172 10.461 9.953 1 93.25 56 GLN B N 1
ATOM 1186 C CA . GLN B 1 56 ? -9.102 9.609 9.219 1 93.25 56 GLN B CA 1
ATOM 1187 C C . GLN B 1 56 ? -10.539 10.078 9.383 1 93.25 56 GLN B C 1
ATOM 1189 O O . GLN B 1 56 ? -11.406 9.742 8.578 1 93.25 56 GLN B O 1
ATOM 1194 N N . GLY B 1 57 ? -10.758 11.023 10.305 1 89.56 57 GLY B N 1
ATOM 1195 C CA . GLY B 1 57 ? -12.133 11.438 10.523 1 89.56 57 GLY B CA 1
ATOM 1196 C C . GLY B 1 57 ? -13.016 10.328 11.055 1 89.56 57 GLY B C 1
ATOM 1197 O O . GLY B 1 57 ? -12.664 9.672 12.047 1 89.56 57 GLY B O 1
ATOM 1198 N N . SER B 1 58 ? -14.156 10.117 10.383 1 86.94 58 SER B N 1
ATOM 1199 C CA . SER B 1 58 ? -15.07 9.062 10.812 1 86.94 58 SER B CA 1
ATOM 1200 C C . SER B 1 58 ? -14.688 7.719 10.203 1 86.94 58 SER B C 1
ATOM 1202 O O . SER B 1 58 ? -14.055 7.672 9.148 1 86.94 58 SER B O 1
ATOM 1204 N N . HIS B 1 59 ? -15.07 6.617 10.867 1 83.38 59 HIS B N 1
ATOM 1205 C CA . HIS B 1 59 ? -14.797 5.273 10.367 1 83.38 59 HIS B CA 1
ATOM 1206 C C . HIS B 1 59 ? -15.5 5.027 9.039 1 83.38 59 HIS B C 1
ATOM 1208 O O . HIS B 1 59 ? -15.117 4.133 8.281 1 83.38 59 HIS B O 1
ATOM 1214 N N . ARG B 1 60 ? -16.469 5.918 8.727 1 85.69 60 ARG B N 1
ATOM 1215 C CA . ARG B 1 60 ? -17.25 5.723 7.508 1 85.69 60 ARG B CA 1
ATOM 1216 C C . ARG B 1 60 ? -16.625 6.465 6.328 1 85.69 60 ARG B C 1
ATOM 1218 O O . ARG B 1 60 ? -17 6.23 5.176 1 85.69 60 ARG B O 1
ATOM 1225 N N . SER B 1 61 ? -15.773 7.34 6.688 1 86.75 61 SER B N 1
ATOM 1226 C CA . SER B 1 61 ? -15.125 8.102 5.629 1 86.75 61 SER B CA 1
ATOM 1227 C C . SER B 1 61 ? -14.359 7.188 4.68 1 86.75 61 SER B C 1
ATOM 1229 O O . SER B 1 61 ? -13.805 6.172 5.105 1 86.75 61 SER B O 1
ATOM 1231 N N . LYS B 1 62 ? -14.312 7.609 3.432 1 84 62 LYS B N 1
ATOM 1232 C CA . LYS B 1 62 ? -13.617 6.793 2.439 1 84 62 LYS B CA 1
ATOM 1233 C C . LYS B 1 62 ? -12.18 7.27 2.238 1 84 62 LYS B C 1
ATOM 1235 O O . LYS B 1 62 ? -11.383 6.594 1.587 1 84 62 LYS B O 1
ATOM 1240 N N . SER B 1 63 ? -11.883 8.398 2.811 1 90.19 63 SER B N 1
ATOM 1241 C CA . SER B 1 63 ? -10.562 9 2.631 1 90.19 63 SER B CA 1
ATOM 1242 C C . SER B 1 63 ? -9.984 9.477 3.961 1 90.19 63 SER B C 1
ATOM 1244 O O . SER B 1 63 ? -10.695 9.508 4.973 1 90.19 63 SER B O 1
ATOM 1246 N N . VAL B 1 64 ? -8.68 9.742 3.877 1 94.44 64 VAL B N 1
ATOM 1247 C CA . VAL B 1 64 ? -7.949 10.305 5.012 1 94.44 64 VAL B CA 1
ATOM 1248 C C . VAL B 1 64 ? -7.152 11.531 4.562 1 94.44 64 VAL B C 1
ATOM 1250 O O . VAL B 1 64 ? -6.789 11.641 3.389 1 94.44 64 VAL B O 1
ATOM 1253 N N . ALA B 1 65 ? -6.922 12.422 5.5 1 95.94 65 ALA B N 1
ATOM 1254 C CA . ALA B 1 65 ? -5.984 13.523 5.277 1 95.94 65 ALA B CA 1
ATOM 1255 C C . ALA B 1 65 ? -4.586 13.156 5.773 1 95.94 65 ALA B C 1
ATOM 1257 O O . ALA B 1 65 ? -4.43 12.648 6.887 1 95.94 65 ALA B O 1
ATOM 1258 N N . ILE B 1 66 ? -3.602 13.375 4.973 1 97.5 66 ILE B N 1
ATOM 1259 C CA . ILE B 1 66 ? -2.225 13.188 5.418 1 97.5 66 ILE B CA 1
ATOM 1260 C C . ILE B 1 66 ? -1.717 14.469 6.074 1 97.5 66 ILE B C 1
ATOM 1262 O O . ILE B 1 66 ? -1.776 15.547 5.48 1 97.5 66 ILE B O 1
ATOM 1266 N N . THR B 1 67 ? -1.293 14.352 7.309 1 98.06 67 THR B N 1
ATOM 1267 C CA . THR B 1 67 ? -0.832 15.523 8.047 1 98.06 67 THR B CA 1
ATOM 1268 C C . THR B 1 67 ? 0.534 15.977 7.547 1 98.06 67 THR B C 1
ATOM 1270 O O . THR B 1 67 ? 1.167 15.289 6.742 1 98.06 67 THR B O 1
ATOM 1273 N N . GLU B 1 68 ? 0.989 17.125 8.047 1 97.19 68 GLU B N 1
ATOM 1274 C CA . GLU B 1 68 ? 2.336 17.594 7.73 1 97.19 68 GLU B CA 1
ATOM 1275 C C . GLU B 1 68 ? 3.391 16.594 8.188 1 97.19 68 GLU B C 1
ATOM 1277 O O . GLU B 1 68 ? 4.375 16.359 7.488 1 97.19 68 GLU B O 1
ATOM 1282 N N . GLU B 1 69 ? 3.168 16 9.359 1 98.31 69 GLU B N 1
ATOM 1283 C CA . GLU B 1 69 ? 4.082 15 9.891 1 98.31 69 GLU B CA 1
ATOM 1284 C C . GLU B 1 69 ? 4.074 13.742 9.023 1 98.31 69 GLU B C 1
ATOM 1286 O O . GLU B 1 69 ? 5.121 13.117 8.812 1 98.31 69 GLU B O 1
ATOM 1291 N N . GLY B 1 70 ? 2.939 13.328 8.547 1 98.5 70 GLY B N 1
ATOM 1292 C CA . GLY B 1 70 ? 2.826 12.195 7.652 1 98.5 70 GLY B CA 1
ATOM 1293 C C . GLY B 1 70 ? 3.514 12.414 6.316 1 98.5 70 GLY B C 1
ATOM 1294 O O . GLY B 1 70 ? 4.121 11.5 5.766 1 98.5 70 GLY B O 1
ATOM 1295 N N . MET B 1 71 ? 3.402 13.672 5.883 1 98 71 MET B N 1
ATOM 1296 C CA . MET B 1 71 ? 4.07 14.039 4.637 1 98 71 MET B CA 1
ATOM 1297 C C . MET B 1 71 ? 5.586 13.953 4.785 1 98 71 MET B C 1
ATOM 1299 O O . MET B 1 71 ? 6.273 13.438 3.902 1 98 71 MET B O 1
ATOM 1303 N N . LYS B 1 72 ? 6.047 14.453 5.867 1 98.31 72 LYS B N 1
ATOM 1304 C CA . LYS B 1 72 ? 7.48 14.414 6.141 1 98.31 72 LYS B CA 1
ATOM 1305 C C . LYS B 1 72 ? 7.98 12.977 6.227 1 98.31 72 LYS B C 1
ATOM 1307 O O . LYS B 1 72 ? 9.008 12.633 5.633 1 98.31 72 LYS B O 1
ATOM 1312 N N . LEU B 1 73 ? 7.223 12.172 6.918 1 98.38 73 LEU B N 1
ATOM 1313 C CA . LEU B 1 73 ? 7.586 10.766 7.051 1 98.38 73 LEU B CA 1
ATOM 1314 C C . LEU B 1 73 ? 7.629 10.086 5.688 1 98.38 73 LEU B C 1
ATOM 1316 O O . LEU B 1 73 ? 8.578 9.359 5.379 1 98.38 73 LEU B O 1
ATOM 1320 N N . ALA B 1 74 ? 6.645 10.312 4.93 1 98.38 74 ALA B N 1
ATOM 1321 C CA . ALA B 1 74 ? 6.562 9.68 3.615 1 98.38 74 ALA B CA 1
ATOM 1322 C C . ALA B 1 74 ? 7.746 10.07 2.74 1 98.38 74 ALA B C 1
ATOM 1324 O O . ALA B 1 74 ? 8.312 9.227 2.035 1 98.38 74 ALA B O 1
ATOM 1325 N N . LYS B 1 75 ? 8.125 11.32 2.809 1 98 75 LYS B N 1
ATOM 1326 C CA . LYS B 1 75 ? 9.25 11.789 2.014 1 98 75 LYS B CA 1
ATOM 1327 C C . LYS B 1 75 ? 10.555 11.133 2.469 1 98 75 LYS B C 1
ATOM 1329 O O . LYS B 1 75 ? 11.406 10.789 1.646 1 98 75 LYS B O 1
ATOM 1334 N N . GLU B 1 76 ? 10.703 10.977 3.742 1 98.31 76 GLU B N 1
ATOM 1335 C CA . GLU B 1 76 ? 11.852 10.242 4.258 1 98.31 76 GLU B CA 1
ATOM 1336 C C . GLU B 1 76 ? 11.859 8.805 3.76 1 98.31 76 GLU B C 1
ATOM 1338 O O . GLU B 1 76 ? 12.914 8.25 3.447 1 98.31 76 GLU B O 1
ATOM 1343 N N . LEU B 1 77 ? 10.727 8.234 3.693 1 98.38 77 LEU B N 1
ATOM 1344 C CA . LEU B 1 77 ? 10.602 6.84 3.291 1 98.38 77 LEU B CA 1
ATOM 1345 C C . LEU B 1 77 ? 10.883 6.676 1.802 1 98.38 77 LEU B C 1
ATOM 1347 O O . LEU B 1 77 ? 11.367 5.629 1.368 1 98.38 77 LEU B O 1
ATOM 1351 N N . LEU B 1 78 ? 10.547 7.73 1.006 1 98.19 78 LEU B N 1
ATOM 1352 C CA . LEU B 1 78 ? 10.961 7.691 -0.393 1 98.19 78 LEU B CA 1
ATOM 1353 C C . LEU B 1 78 ? 12.453 7.406 -0.51 1 98.19 78 LEU B C 1
ATOM 1355 O O . LEU B 1 78 ? 12.875 6.617 -1.359 1 98.19 78 LEU B O 1
ATOM 1359 N N . HIS B 1 79 ? 13.148 8.047 0.352 1 96.81 79 HIS B N 1
ATOM 1360 C CA . HIS B 1 79 ? 14.594 7.859 0.359 1 96.81 79 HIS B CA 1
ATOM 1361 C C . HIS B 1 79 ? 14.969 6.473 0.868 1 96.81 79 HIS B C 1
ATOM 1363 O O . HIS B 1 79 ? 15.781 5.777 0.256 1 96.81 79 HIS B O 1
ATOM 1369 N N . LYS B 1 80 ? 14.367 6.066 1.92 1 97.12 80 LYS B N 1
ATOM 1370 C CA . LYS B 1 80 ? 14.648 4.766 2.521 1 97.12 80 LYS B CA 1
ATOM 1371 C C . LYS B 1 80 ? 14.438 3.639 1.515 1 97.12 80 LYS B C 1
ATOM 1373 O O . LYS B 1 80 ? 15.227 2.695 1.457 1 97.12 80 LYS B O 1
ATOM 1378 N N . TYR B 1 81 ? 13.422 3.793 0.684 1 97.56 81 TYR B N 1
ATOM 1379 C CA . TYR B 1 81 ? 13.031 2.707 -0.21 1 97.56 81 TYR B CA 1
ATOM 1380 C C . TYR B 1 81 ? 13.484 2.988 -1.638 1 97.56 81 TYR B C 1
ATOM 1382 O O . TYR B 1 81 ? 13.094 2.283 -2.57 1 97.56 81 TYR B O 1
ATOM 1390 N N . ASN B 1 82 ? 14.227 4.02 -1.825 1 97.5 82 ASN B N 1
ATOM 1391 C CA . ASN B 1 82 ? 14.859 4.352 -3.096 1 97.5 82 ASN B CA 1
ATOM 1392 C C . ASN B 1 82 ? 13.828 4.613 -4.188 1 97.5 82 ASN B C 1
ATOM 1394 O O . ASN B 1 82 ? 13.922 4.055 -5.281 1 97.5 82 ASN B O 1
ATOM 1398 N N . ILE B 1 83 ? 12.859 5.484 -3.826 1 98.06 83 ILE B N 1
ATOM 1399 C CA . ILE B 1 83 ? 11.797 5.852 -4.754 1 98.06 83 ILE B CA 1
ATOM 1400 C C . ILE B 1 83 ? 11.891 7.34 -5.082 1 98.06 83 ILE B C 1
ATOM 1402 O O . ILE B 1 83 ? 12.125 8.164 -4.191 1 98.06 83 ILE B O 1
ATOM 1406 N N . LEU B 1 84 ? 11.727 7.688 -6.355 1 97.69 84 LEU B N 1
ATOM 1407 C CA . LEU B 1 84 ? 11.68 9.086 -6.758 1 97.69 84 LEU B CA 1
ATOM 1408 C C . LEU B 1 84 ? 10.383 9.742 -6.297 1 97.69 84 LEU B C 1
ATOM 1410 O O . LEU B 1 84 ? 9.344 9.086 -6.199 1 97.69 84 LEU B O 1
ATOM 1414 N N . ASP B 1 85 ? 10.5 10.992 -6.047 1 96.69 85 ASP B N 1
ATOM 1415 C CA . ASP B 1 85 ? 9.289 11.766 -5.805 1 96.69 85 ASP B CA 1
ATOM 1416 C C . ASP B 1 85 ? 8.695 12.281 -7.109 1 96.69 85 ASP B C 1
ATOM 1418 O O . ASP B 1 85 ? 9.367 12.297 -8.141 1 96.69 85 ASP B O 1
ATOM 1422 N N . TRP B 1 86 ? 7.406 12.578 -7.168 1 93.06 86 TRP B N 1
ATOM 1423 C CA . TRP B 1 86 ? 6.801 13.195 -8.344 1 93.06 86 TRP B CA 1
ATOM 1424 C C . TRP B 1 86 ? 7.535 14.477 -8.727 1 93.06 86 TRP B C 1
ATOM 1426 O O . TRP B 1 86 ? 7.543 14.867 -9.891 1 93.06 86 TRP B O 1
ATOM 1436 N N . LYS B 1 87 ? 7.871 15.328 -7.754 1 79.88 87 LYS B N 1
ATOM 1437 C CA . LYS B 1 87 ? 8.5 16.609 -8.055 1 79.88 87 LY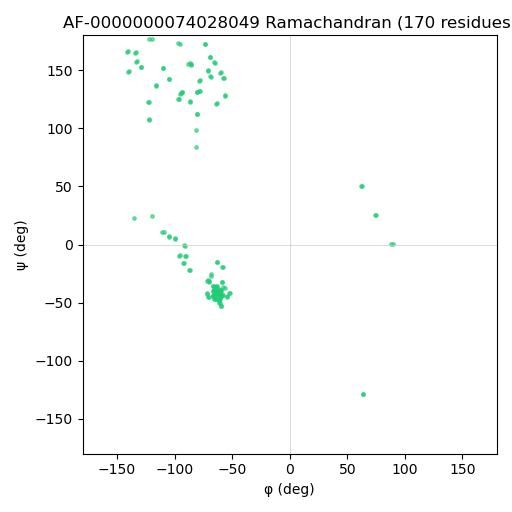S B CA 1
ATOM 1438 C C . LYS B 1 87 ? 9.992 16.578 -7.746 1 79.88 87 LYS B C 1
ATOM 1440 O O . LYS B 1 87 ? 10.445 15.75 -6.945 1 79.88 87 LYS B O 1
#

Foldseek 3Di:
DDDDDPVVVLLLVVLLVQLQPWDWDADPVRDTFTKGFDPGDPVSVVVCVVVVQWAQDDPPDGMITGDPNSNVSSVVVCVVVVHDHPD/DDDDDPVVVLLLVVLLVQLQPWDWDADPVRDTFTKGFDPGDPVSVVVCVVVVQWAQDDPPDGMITGDPNSNVSSVVVCVVVVHDHPD

Solvent-accessible surface area (backbone atoms only — not comparable to full-atom values): 9614 Å² total; per-residue (Å²): 130,83,58,38,51,51,72,62,43,50,51,53,49,50,50,33,48,36,59,76,64,41,48,78,43,69,45,99,83,70,48,72,42,48,27,23,74,66,29,66,60,65,69,52,52,50,50,36,33,74,71,50,27,29,46,47,83,52,92,81,48,60,43,28,37,50,30,74,62,27,50,52,50,26,54,53,44,28,59,76,57,41,36,44,66,96,117,129,84,58,37,51,52,72,61,42,50,51,53,50,49,50,33,48,36,59,77,65,42,47,77,44,69,45,98,84,71,48,72,41,48,26,25,75,64,28,66,60,64,71,50,53,50,49,37,33,76,70,50,27,29,46,48,82,54,95,81,49,62,43,28,36,48,31,73,60,26,49,52,50,26,56,54,43,26,58,76,56,41,37,44,64,97,120

InterPro domains:
  IPR045489 Domain of unknown function DUF6429 [PF20008] (7-82)

Secondary structure (DSSP, 8-state):
-PPBPHHHHHHHHHHHHHHHT-EEEE-TTS-EEEEEE--S-HHHHHHHHHTTSEE--STT-SEEEEPHHHHHHHHHHHHHTTB----/-PPBPHHHHHHHHHHHHHHHT-EEEE-TTS-EEEEEE--S-HHHHHHHHHTTSEE--STT-SEEEEPHHHHHHHHHHHHHTTB----

Organism: NCBI:txid312168

Nearest PDB structures (foldseek):
  3m8e-assembly1_A  TM=4.574E-01  e=1.223E-02  Bacillus thuringiensis serovar israelensis
  3m8f-assembly1_A  TM=4.913E-01  e=2.533E-02  Bacillus thuringiensis serovar israelensis
  8c3a-assembly2_DG  TM=3.992E-01  e=4.974E-01  Candida albicans
  6zj3-assembly1_SX  TM=3.652E-01  e=3.573E-01  Euglena gracilis
  7t27-assembly1_A  TM=4.186E-01  e=4.718E+00  Erwinia phage FBB1

pLDDT: mean 92.84, std 6.97, range [58.31, 98.5]

Radius of gyration: 16.23 Å; Cα contacts (8 Å, |Δi|>4): 263; chains: 2; bounding box: 39×57×33 Å

Sequence (174 aa):
MDKTNPEKAIKELTILLMYLTRFNEGDRFGLSLDMAWKGYDFDIINELDKEDYIRQGSHRSKSVAITEEGMKLAKELLHKYNILDWKMDKTNPEKAIKELTILLMYLTRFNEGDRFGLSLDMAWKGYDFDIINELDKEDYIRQGSHRSKSVAITEEGMKLAKELLHKYNILDWK